Protein AF-A0A2V6QEA6-F1 (afdb_monomer_lite)

Sequence (51 aa):
MTRDVHVSAIADAVKKLCMEANVSLEPDVLRAFDRALATERSPAGKQVLQI

pLDDT: mean 94.67, std 5.8, range [65.31, 98.25]

Structure (mmCIF, N/CA/C/O backbone):
data_AF-A0A2V6QEA6-F1
#
_entry.id   AF-A0A2V6QEA6-F1
#
loop_
_atom_site.group_PDB
_atom_site.id
_atom_site.type_symbol
_atom_site.label_atom_id
_atom_site.label_alt_id
_atom_site.label_comp_id
_atom_site.label_asym_id
_atom_site.label_entity_id
_atom_site.label_seq_id
_atom_site.pdbx_PDB_ins_code
_atom_site.C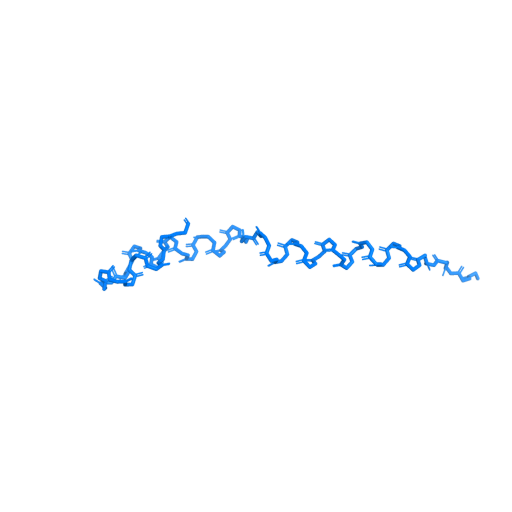artn_x
_atom_site.Cartn_y
_atom_site.Cartn_z
_atom_site.occupancy
_atom_site.B_iso_or_equiv
_atom_site.auth_seq_id
_atom_site.auth_comp_id
_atom_site.auth_asym_id
_atom_site.auth_atom_id
_atom_site.pdbx_PDB_model_num
ATOM 1 N N . MET A 1 1 ? 17.254 -6.899 -34.654 1.00 65.31 1 MET A N 1
ATOM 2 C CA . MET A 1 1 ? 16.760 -5.574 -34.224 1.00 65.31 1 MET A CA 1
ATOM 3 C C . MET A 1 1 ? 16.734 -5.549 -32.709 1.00 65.31 1 MET A C 1
ATOM 5 O O . MET A 1 1 ? 16.044 -6.371 -32.121 1.00 65.31 1 MET A O 1
ATOM 9 N N . THR A 1 2 ? 17.507 -4.669 -32.088 1.00 75.06 2 THR A N 1
ATOM 10 C CA . THR A 1 2 ? 17.400 -4.351 -30.658 1.00 75.06 2 THR A CA 1
ATOM 11 C C . THR A 1 2 ? 16.236 -3.386 -30.441 1.00 75.06 2 THR A C 1
ATOM 13 O O . THR A 1 2 ? 15.955 -2.559 -31.305 1.00 75.06 2 THR A O 1
ATOM 16 N N . ARG A 1 3 ? 15.511 -3.536 -29.327 1.00 87.25 3 ARG A N 1
ATOM 17 C CA . ARG A 1 3 ? 14.488 -2.574 -28.899 1.00 87.25 3 ARG A CA 1
ATOM 18 C C . ARG A 1 3 ? 15.153 -1.549 -27.996 1.00 87.25 3 ARG A C 1
ATOM 20 O O . ARG A 1 3 ? 15.818 -1.942 -27.040 1.00 87.25 3 ARG A O 1
ATOM 27 N N . ASP A 1 4 ? 14.935 -0.276 -28.288 1.00 90.19 4 ASP A N 1
ATOM 28 C CA . ASP A 1 4 ? 15.404 0.812 -27.441 1.00 90.19 4 ASP A CA 1
ATOM 29 C C . ASP A 1 4 ? 14.416 1.060 -26.299 1.00 90.19 4 ASP A C 1
ATOM 31 O O . ASP A 1 4 ? 13.197 1.052 -26.488 1.00 90.19 4 ASP A O 1
ATOM 35 N N . VAL A 1 5 ? 14.955 1.281 -25.100 1.00 91.06 5 VAL A N 1
ATOM 36 C CA . VAL A 1 5 ? 14.191 1.696 -23.920 1.00 91.06 5 VAL A CA 1
ATOM 37 C C . VAL A 1 5 ? 14.841 2.951 -23.356 1.00 91.06 5 VAL A C 1
ATOM 39 O O . VAL A 1 5 ? 16.019 2.951 -23.000 1.00 91.06 5 VAL A O 1
ATOM 42 N N . HIS A 1 6 ? 14.069 4.030 -23.262 1.00 95.62 6 HIS A N 1
ATOM 43 C CA . HIS A 1 6 ? 14.550 5.289 -22.708 1.00 95.62 6 HIS A CA 1
ATOM 44 C C . HIS A 1 6 ? 14.583 5.225 -21.182 1.00 95.62 6 HIS A C 1
ATOM 46 O O . HIS A 1 6 ? 13.569 4.959 -20.537 1.00 95.62 6 HIS A O 1
ATOM 52 N N . VAL A 1 7 ? 15.739 5.536 -20.596 1.00 97.31 7 VAL A N 1
ATOM 53 C CA . VAL A 1 7 ? 15.929 5.550 -19.136 1.00 97.31 7 VAL A CA 1
ATOM 54 C C . VAL A 1 7 ? 14.960 6.516 -18.443 1.00 97.31 7 VAL A C 1
ATOM 56 O O . VAL A 1 7 ? 14.475 6.211 -17.357 1.00 97.31 7 VAL A O 1
ATOM 59 N N . SER A 1 8 ? 14.611 7.639 -19.080 1.00 97.69 8 SER A N 1
ATOM 60 C CA . SER A 1 8 ? 13.616 8.585 -18.556 1.00 97.69 8 SER A CA 1
ATOM 61 C C . SER A 1 8 ? 12.251 7.934 -18.326 1.00 97.69 8 SER A C 1
ATOM 63 O O . SER A 1 8 ? 11.658 8.131 -17.272 1.00 97.69 8 SER A O 1
ATOM 65 N N . ALA A 1 9 ? 11.792 7.084 -19.249 1.00 96.75 9 ALA A N 1
ATOM 66 C CA . ALA A 1 9 ? 10.517 6.384 -19.108 1.00 96.75 9 ALA A CA 1
ATOM 67 C C . ALA A 1 9 ? 10.520 5.415 -17.914 1.00 96.75 9 ALA A C 1
ATOM 69 O O . ALA A 1 9 ? 9.508 5.269 -17.231 1.00 96.75 9 ALA A O 1
ATOM 70 N N . ILE A 1 10 ? 11.664 4.784 -17.628 1.00 97.00 10 ILE A N 1
ATOM 71 C CA . ILE A 1 10 ? 11.831 3.932 -16.444 1.00 97.00 10 ILE A CA 1
ATOM 72 C C . ILE A 1 10 ? 11.783 4.786 -15.175 1.00 97.00 10 ILE A C 1
ATOM 74 O O . ILE A 1 10 ? 11.063 4.447 -14.238 1.00 97.00 10 ILE A O 1
ATOM 78 N N . ALA A 1 11 ? 12.518 5.901 -15.147 1.00 98.25 11 ALA A N 1
ATOM 79 C CA . ALA A 1 11 ? 12.550 6.800 -13.997 1.00 98.25 11 ALA A CA 1
ATOM 80 C C . ALA A 1 11 ? 11.152 7.346 -13.660 1.00 98.25 11 ALA A C 1
ATOM 82 O O . ALA A 1 11 ? 10.746 7.327 -12.497 1.00 98.25 11 ALA A O 1
ATOM 83 N N . ASP A 1 12 ? 10.389 7.753 -14.675 1.00 98.19 12 ASP A N 1
ATOM 84 C CA . ASP A 1 12 ? 9.020 8.241 -14.506 1.00 98.19 12 ASP A CA 1
ATOM 85 C C . ASP A 1 12 ? 8.074 7.139 -14.013 1.00 98.19 12 ASP A C 1
ATOM 87 O O . ASP A 1 12 ? 7.275 7.371 -13.101 1.00 98.19 12 ASP A O 1
ATOM 91 N N . ALA A 1 13 ? 8.189 5.924 -14.559 1.00 97.75 13 ALA A N 1
ATOM 92 C CA . ALA A 1 13 ? 7.389 4.784 -14.123 1.00 97.75 13 ALA A CA 1
ATOM 93 C C . ALA A 1 13 ? 7.670 4.411 -12.659 1.00 97.75 13 ALA A C 1
ATOM 95 O O . ALA A 1 13 ? 6.735 4.221 -11.883 1.00 97.75 13 ALA A O 1
ATOM 96 N N . VAL A 1 14 ? 8.945 4.367 -12.257 1.00 97.88 14 VAL A N 1
ATOM 97 C CA . VAL A 1 14 ? 9.343 4.086 -10.869 1.00 97.88 14 VAL A CA 1
ATOM 98 C C . VAL A 1 14 ? 8.852 5.185 -9.932 1.00 97.88 14 VAL A C 1
ATOM 100 O O . VAL A 1 14 ? 8.279 4.884 -8.888 1.00 97.88 14 VAL A O 1
ATOM 103 N N . LYS A 1 15 ? 9.007 6.461 -10.312 1.00 97.62 15 LYS A N 1
ATOM 104 C CA . LYS A 1 15 ? 8.483 7.589 -9.533 1.00 97.62 15 LYS A CA 1
ATOM 105 C C . LYS A 1 15 ? 6.981 7.444 -9.307 1.00 97.62 15 LYS A C 1
ATOM 107 O O . LYS A 1 15 ? 6.520 7.598 -8.178 1.00 97.62 15 LYS A O 1
ATOM 112 N N . LYS A 1 16 ? 6.225 7.148 -10.366 1.00 96.81 16 LYS A N 1
ATOM 113 C CA . LYS A 1 16 ? 4.775 6.970 -10.289 1.00 96.81 16 LYS A CA 1
ATOM 114 C C . LYS A 1 16 ? 4.405 5.814 -9.358 1.00 96.81 16 LYS A C 1
ATOM 116 O O . LYS A 1 16 ? 3.600 6.026 -8.459 1.00 96.81 16 LYS A O 1
ATOM 121 N N . LEU A 1 17 ? 5.054 4.659 -9.505 1.00 96.25 17 LEU A N 1
ATOM 122 C CA . LEU A 1 17 ? 4.821 3.489 -8.656 1.00 96.25 17 LEU A CA 1
ATOM 123 C C . LEU A 1 17 ? 5.067 3.799 -7.172 1.00 96.25 17 LEU A C 1
ATOM 125 O O . LEU A 1 17 ? 4.240 3.478 -6.323 1.00 96.25 17 LEU A O 1
ATOM 129 N N . CYS A 1 18 ? 6.182 4.465 -6.857 1.00 96.44 18 CYS A N 1
ATOM 130 C CA . CYS A 1 18 ? 6.492 4.860 -5.485 1.00 96.44 18 CYS A CA 1
ATOM 131 C C . CYS A 1 18 ? 5.455 5.836 -4.921 1.00 96.44 18 CYS A C 1
ATOM 133 O O . CYS A 1 18 ? 5.096 5.726 -3.752 1.00 96.44 18 CYS A O 1
ATOM 135 N N . MET A 1 19 ? 4.971 6.787 -5.722 1.00 96.25 19 MET A N 1
ATOM 136 C CA . MET A 1 19 ? 3.928 7.713 -5.280 1.00 96.25 19 MET A CA 1
ATOM 137 C C . MET A 1 19 ? 2.619 6.973 -5.001 1.00 96.25 19 MET A C 1
ATOM 139 O O . MET A 1 19 ? 2.085 7.102 -3.905 1.00 96.25 19 MET A O 1
ATOM 143 N N . GLU A 1 20 ? 2.138 6.170 -5.951 1.00 94.06 20 GLU A N 1
ATOM 144 C CA . GLU A 1 20 ? 0.879 5.422 -5.829 1.00 94.06 20 GLU A CA 1
ATOM 145 C C . GLU A 1 20 ? 0.871 4.527 -4.584 1.00 94.06 20 GLU A C 1
ATOM 147 O O . GLU A 1 20 ? -0.076 4.584 -3.804 1.00 94.06 20 GLU A O 1
ATOM 152 N N . ALA A 1 21 ? 1.964 3.801 -4.333 1.00 91.06 21 ALA A N 1
ATOM 153 C CA . ALA A 1 21 ? 2.081 2.906 -3.184 1.00 91.06 21 ALA A CA 1
ATOM 154 C C . ALA A 1 21 ? 2.115 3.621 -1.819 1.00 91.06 21 ALA A C 1
ATOM 156 O O . ALA A 1 21 ? 1.815 3.000 -0.803 1.00 91.06 21 ALA A O 1
ATOM 157 N N . ASN A 1 22 ? 2.512 4.898 -1.768 1.00 93.44 22 ASN A N 1
ATOM 158 C CA . ASN A 1 22 ? 2.694 5.624 -0.503 1.00 93.44 22 ASN A CA 1
ATOM 159 C C . ASN A 1 22 ? 1.603 6.660 -0.212 1.00 93.44 22 ASN A C 1
ATOM 161 O O . ASN A 1 22 ? 1.468 7.080 0.934 1.00 93.44 22 ASN A O 1
ATOM 165 N N . VAL A 1 23 ? 0.844 7.104 -1.217 1.00 92.75 23 VAL A N 1
ATOM 166 C CA . VAL A 1 23 ? -0.179 8.154 -1.044 1.00 92.75 23 VAL A CA 1
ATOM 167 C C . VAL A 1 23 ? -1.608 7.639 -1.154 1.00 92.75 23 VAL A C 1
ATOM 169 O O . VAL A 1 23 ? -2.551 8.402 -0.958 1.00 92.75 23 VAL A O 1
ATOM 172 N N . SER A 1 24 ? -1.802 6.373 -1.513 1.00 89.56 24 SER A N 1
ATOM 173 C CA . SER A 1 24 ? -3.129 5.804 -1.721 1.00 89.56 24 SER A CA 1
ATOM 174 C C . SER A 1 24 ? -3.207 4.412 -1.122 1.00 89.56 24 SER A C 1
ATOM 176 O O . SER A 1 24 ? -2.362 3.561 -1.377 1.00 89.56 24 SER A O 1
ATOM 178 N N . LEU A 1 25 ? -4.244 4.186 -0.320 1.00 91.88 25 LEU A N 1
ATOM 179 C CA . LEU A 1 25 ? -4.597 2.852 0.140 1.00 91.88 25 LEU A CA 1
ATOM 180 C C . LEU A 1 25 ? -5.512 2.204 -0.891 1.00 91.88 25 LEU A C 1
ATOM 182 O O . LEU A 1 25 ? -6.485 2.812 -1.346 1.00 91.88 25 LEU A O 1
ATOM 186 N N . GLU A 1 26 ? -5.206 0.962 -1.248 1.00 92.56 26 GLU A N 1
ATOM 187 C CA . GLU A 1 26 ? -6.051 0.198 -2.153 1.00 92.56 26 GLU A CA 1
ATOM 188 C C . GLU A 1 26 ? -7.416 -0.119 -1.504 1.00 92.56 26 GLU A C 1
ATOM 190 O O . GLU A 1 26 ? -7.540 -0.196 -0.273 1.00 92.56 26 GLU A O 1
ATOM 195 N N . PRO A 1 27 ? -8.484 -0.301 -2.307 1.00 94.88 27 PRO A N 1
ATOM 196 C CA . PRO A 1 27 ? -9.834 -0.494 -1.778 1.00 94.88 27 PRO A CA 1
ATOM 197 C C . PRO A 1 27 ? -9.994 -1.707 -0.854 1.00 94.88 27 PRO A C 1
ATOM 199 O O . PRO A 1 27 ? -10.910 -1.751 -0.037 1.00 94.88 27 PRO A O 1
ATOM 202 N N . ASP A 1 28 ? -9.174 -2.738 -1.018 1.00 96.44 28 ASP A N 1
ATOM 203 C CA . ASP A 1 28 ? -9.162 -3.911 -0.149 1.00 96.44 28 ASP A CA 1
ATOM 204 C C . ASP A 1 28 ? -8.585 -3.610 1.237 1.00 96.44 28 ASP A C 1
ATOM 206 O O . ASP A 1 28 ? -9.173 -4.055 2.225 1.00 96.44 28 ASP A O 1
ATOM 210 N N . VAL A 1 29 ? -7.530 -2.797 1.315 1.00 95.25 29 VAL A N 1
ATOM 211 C CA . VAL A 1 29 ? -6.968 -2.302 2.573 1.00 95.25 29 VAL A CA 1
ATOM 212 C C . VAL A 1 29 ? -7.999 -1.447 3.302 1.00 95.25 29 VAL A C 1
ATOM 214 O O . VAL A 1 29 ? -8.278 -1.712 4.468 1.00 95.25 29 VAL A O 1
ATOM 217 N N . LEU A 1 30 ? -8.660 -0.508 2.616 1.00 95.62 30 LEU A N 1
ATOM 21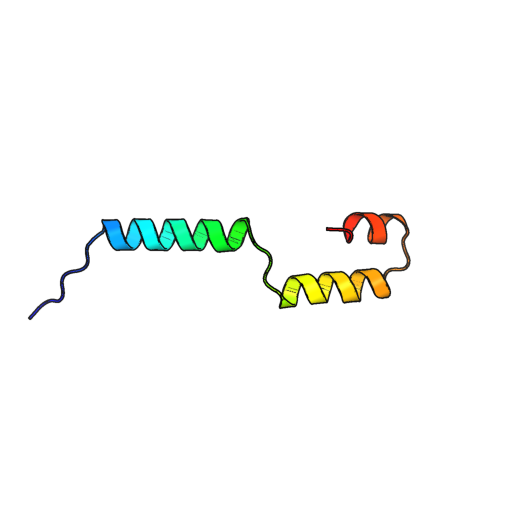8 C CA . LEU A 1 30 ? -9.735 0.298 3.217 1.00 95.62 30 LEU A CA 1
ATOM 219 C C . LEU A 1 30 ? -10.852 -0.582 3.805 1.00 95.62 30 LEU A C 1
ATOM 221 O O . LEU A 1 30 ?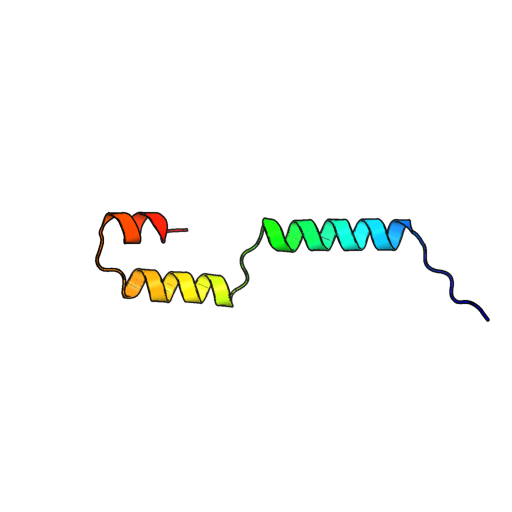 -11.228 -0.435 4.966 1.00 95.62 30 LEU A O 1
ATOM 225 N N . ARG A 1 31 ? -11.308 -1.597 3.059 1.00 97.12 31 ARG A N 1
ATOM 226 C CA . ARG A 1 31 ? -12.299 -2.562 3.569 1.00 97.12 31 ARG A CA 1
ATOM 227 C C . ARG A 1 31 ? -11.787 -3.393 4.747 1.00 97.12 31 ARG A C 1
ATOM 229 O O . ARG A 1 31 ? -12.599 -3.916 5.512 1.00 97.12 31 ARG A O 1
ATOM 236 N N . ALA A 1 32 ? -10.481 -3.619 4.862 1.00 97.00 32 ALA A N 1
ATOM 237 C CA . ALA A 1 32 ? -9.901 -4.301 6.014 1.00 97.00 32 ALA A CA 1
ATOM 238 C C . ALA A 1 32 ? -9.957 -3.406 7.260 1.00 97.00 32 ALA A C 1
ATOM 240 O O . ALA A 1 32 ? -10.332 -3.898 8.325 1.00 97.00 32 ALA A O 1
ATOM 241 N N . PHE A 1 33 ? -9.687 -2.105 7.112 1.00 97.62 33 PHE A N 1
ATOM 242 C CA . PHE A 1 33 ? -9.874 -1.116 8.177 1.00 97.62 33 PHE A CA 1
ATOM 243 C C . PHE A 1 33 ? -11.333 -1.064 8.647 1.00 97.62 33 PHE A C 1
ATOM 245 O O . PHE A 1 33 ? -11.573 -1.192 9.846 1.00 97.62 33 PHE A O 1
ATOM 252 N N . ASP A 1 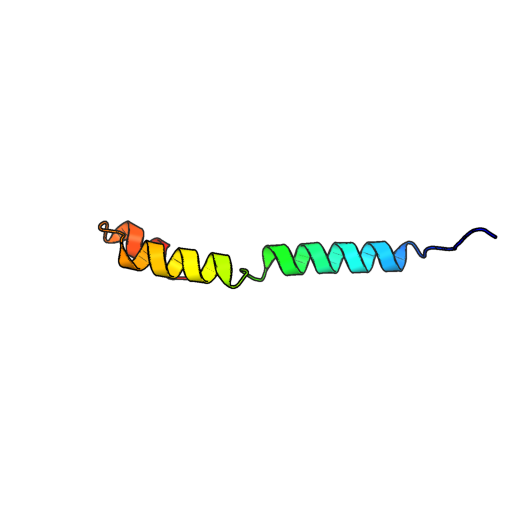34 ? -12.308 -1.016 7.731 1.00 97.00 34 ASP A N 1
ATOM 253 C CA . ASP A 1 34 ? -13.738 -1.024 8.085 1.00 97.00 34 ASP A CA 1
ATOM 254 C C . ASP A 1 34 ? -14.123 -2.247 8.937 1.00 97.00 34 ASP A C 1
ATOM 256 O O . ASP A 1 34 ? -14.802 -2.140 9.963 1.00 97.00 34 ASP A O 1
ATOM 260 N N . ARG A 1 35 ? -13.663 -3.440 8.533 1.00 97.75 35 ARG A N 1
ATOM 261 C CA . ARG A 1 35 ? -13.926 -4.689 9.269 1.00 97.75 35 ARG A CA 1
ATOM 262 C C . ARG A 1 35 ? -13.233 -4.714 10.628 1.00 97.75 35 ARG A C 1
ATOM 264 O O . ARG A 1 35 ? -13.823 -5.187 11.603 1.00 97.75 35 ARG A O 1
ATOM 271 N N . ALA A 1 36 ? -11.996 -4.228 10.696 1.00 97.75 36 ALA A N 1
ATOM 272 C CA . ALA A 1 36 ? -11.247 -4.145 11.942 1.00 97.75 36 ALA A CA 1
ATOM 273 C C . ALA A 1 36 ? -11.939 -3.186 12.919 1.00 97.75 36 ALA A C 1
ATOM 275 O O . ALA A 1 36 ? -12.195 -3.555 14.063 1.00 97.75 36 ALA A O 1
ATOM 276 N N . LEU A 1 37 ? -12.357 -2.006 12.453 1.00 97.94 37 LEU A N 1
ATOM 277 C CA . LEU A 1 37 ? -13.073 -1.021 13.261 1.00 97.94 37 LEU A CA 1
ATOM 278 C C . LEU A 1 37 ? -14.395 -1.576 13.818 1.00 97.94 37 LEU A C 1
ATOM 280 O O . LEU A 1 37 ? -14.735 -1.321 14.976 1.00 97.94 37 LEU A O 1
ATOM 284 N N . ALA A 1 38 ? -15.121 -2.370 13.023 1.00 97.44 38 ALA A N 1
ATOM 285 C CA . ALA A 1 38 ? -16.376 -2.996 13.439 1.00 97.44 38 ALA A CA 1
ATOM 286 C C . ALA A 1 38 ? -16.204 -4.062 14.539 1.00 97.44 38 ALA A C 1
ATOM 288 O O . ALA A 1 38 ? -17.145 -4.326 15.289 1.00 97.44 38 ALA A O 1
ATOM 289 N N . THR A 1 39 ? -15.026 -4.683 14.637 1.00 97.81 39 THR A N 1
ATOM 290 C CA . THR A 1 39 ? -14.771 -5.824 15.536 1.00 97.81 39 THR A CA 1
ATOM 291 C C . THR A 1 39 ? -13.858 -5.492 16.716 1.00 97.81 39 THR A C 1
ATOM 293 O O . THR A 1 39 ? -13.878 -6.203 17.724 1.00 97.81 39 THR A O 1
ATOM 296 N N . GLU A 1 40 ? -13.102 -4.396 16.641 1.00 98.25 40 GLU A N 1
ATOM 297 C CA . GLU A 1 40 ? -12.237 -3.929 17.720 1.00 98.25 40 GLU A CA 1
ATOM 298 C C . GLU A 1 40 ? -13.051 -3.540 18.968 1.00 98.25 40 GLU A C 1
ATOM 300 O O . GLU A 1 40 ? -14.131 -2.949 18.896 1.00 98.25 40 GLU A O 1
ATOM 305 N N . ARG A 1 41 ? -12.526 -3.869 20.149 1.00 98.25 41 ARG A N 1
ATOM 306 C CA . ARG A 1 41 ? -13.176 -3.631 21.447 1.00 98.25 41 ARG A CA 1
ATOM 307 C C . ARG A 1 41 ? -12.537 -2.477 22.211 1.00 98.25 41 ARG A C 1
ATOM 309 O O . ARG A 1 41 ? -13.240 -1.767 22.925 1.00 98.25 41 ARG A O 1
ATOM 316 N N . SER A 1 42 ? -11.230 -2.284 22.060 1.00 98.19 42 SER A N 1
ATOM 317 C CA . SER A 1 42 ? -10.473 -1.213 22.698 1.00 98.19 42 SER A CA 1
ATOM 318 C C . SER A 1 42 ? -10.901 0.157 22.162 1.00 98.19 42 SER A C 1
ATOM 320 O O . SER A 1 42 ? -10.833 0.380 20.951 1.00 98.19 42 SER A O 1
ATOM 322 N N . PRO A 1 43 ? -11.274 1.117 23.031 1.00 97.44 43 PRO A N 1
ATOM 323 C CA . PRO A 1 43 ? -11.537 2.490 22.605 1.00 97.44 43 PRO A CA 1
ATOM 324 C C . PRO A 1 43 ? -10.338 3.125 21.888 1.00 97.44 43 PRO A C 1
ATOM 326 O O . PRO A 1 43 ? -10.511 3.754 20.848 1.00 97.44 43 PRO A O 1
ATOM 329 N N . ALA A 1 44 ? -9.123 2.900 22.397 1.00 97.50 44 ALA A N 1
ATOM 330 C CA . ALA A 1 44 ? -7.899 3.402 21.776 1.00 97.50 44 ALA A CA 1
ATOM 331 C C . ALA A 1 44 ? -7.636 2.735 20.415 1.00 97.50 44 ALA A C 1
ATOM 333 O O . ALA A 1 44 ? -7.245 3.403 19.464 1.00 97.50 44 ALA A O 1
ATOM 334 N N . GLY A 1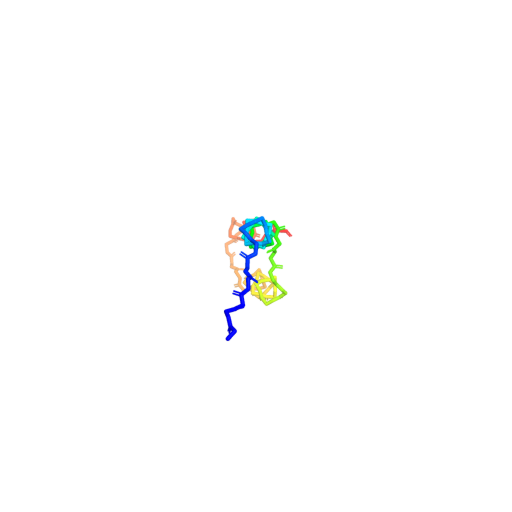 45 ? -7.911 1.431 20.294 1.00 97.31 45 GLY A N 1
ATOM 335 C CA . GLY A 1 45 ? -7.773 0.709 19.025 1.00 97.31 45 GLY A CA 1
ATOM 336 C C . GLY A 1 45 ? -8.702 1.257 17.939 1.00 97.31 45 GLY A C 1
ATOM 337 O O . GLY A 1 45 ? -8.269 1.487 16.815 1.00 97.31 45 GLY A O 1
ATOM 338 N N . LYS A 1 46 ? -9.957 1.567 18.291 1.00 97.75 46 LYS A N 1
ATOM 339 C CA . LYS A 1 46 ? -10.909 2.197 17.361 1.00 97.75 46 LYS A CA 1
ATOM 340 C C . LYS A 1 46 ? -10.443 3.565 16.871 1.00 97.75 46 LYS A C 1
ATOM 342 O O . LYS A 1 46 ? -10.611 3.857 15.696 1.00 97.75 46 LYS A O 1
ATOM 347 N N . GLN A 1 47 ? -9.851 4.378 17.748 1.00 96.69 47 GLN A N 1
ATOM 348 C CA . GLN A 1 47 ? -9.324 5.693 17.369 1.00 96.69 47 GLN A CA 1
ATOM 349 C C . GLN A 1 47 ? -8.175 5.587 16.361 1.00 96.69 47 GLN A C 1
ATOM 351 O O . GLN A 1 47 ? -8.100 6.395 15.446 1.00 96.69 47 GLN A O 1
ATOM 356 N N . VAL A 1 48 ? -7.306 4.582 16.498 1.00 96.62 48 VAL A N 1
ATOM 357 C CA . VAL A 1 48 ? -6.198 4.349 15.555 1.00 96.62 48 VAL A CA 1
ATOM 358 C C . VAL A 1 48 ? -6.698 3.878 14.184 1.00 96.62 48 VAL A C 1
ATOM 360 O O . VAL A 1 48 ? -6.095 4.202 13.168 1.00 96.62 48 VAL A O 1
ATOM 363 N N . LEU A 1 49 ? -7.792 3.112 14.147 1.00 97.06 49 LEU A N 1
ATOM 364 C CA . LEU A 1 49 ? -8.364 2.558 12.914 1.00 97.06 49 LEU A CA 1
ATOM 365 C C . LEU A 1 49 ? -9.279 3.535 12.157 1.00 97.06 49 LEU A C 1
ATOM 367 O O . LEU A 1 49 ? -9.735 3.207 11.065 1.00 97.06 49 LEU A O 1
ATOM 371 N N . GLN A 1 50 ? -9.568 4.709 12.720 1.00 92.94 50 GLN A N 1
ATOM 372 C CA . GLN A 1 50 ? -10.260 5.783 12.011 1.00 92.94 50 GLN A CA 1
ATOM 373 C C . GLN A 1 50 ? -9.253 6.523 11.126 1.00 92.94 50 GLN A C 1
ATOM 375 O O . GLN A 1 50 ? -8.439 7.298 11.628 1.00 92.94 50 GLN A O 1
ATOM 380 N N . ILE A 1 51 ? -9.311 6.251 9.822 1.00 86.44 51 ILE A N 1
ATOM 381 C CA . ILE A 1 51 ? -8.426 6.807 8.790 1.00 86.44 51 ILE A CA 1
ATOM 382 C C . ILE A 1 51 ? -9.197 7.6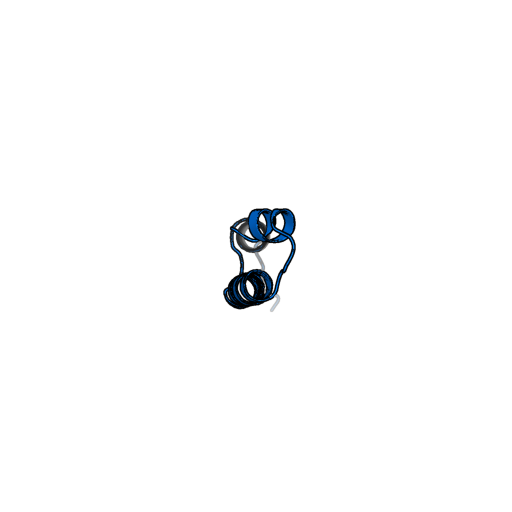09 7.746 1.00 86.44 51 ILE A C 1
ATOM 384 O O . ILE A 1 51 ? -10.407 7.336 7.567 1.00 86.44 51 ILE A O 1
#

Radius of gyration: 19.16 Å; chains: 1; bounding box: 34×14×57 Å

Foldseek 3Di:
DDDDDDVVVVVVVVVVVVCCVPPDDDPVVLVVLVVCLVPDDDPVSNVVSPD

Secondary structure (DSSP, 8-state):
-PPP--HHHHHHHHHHHHHHHHH---HHHHHHHHHHHHH---HHHHHHH--